Protein AF-A0A845TX41-F1 (afdb_monomer_lite)

Secondary structure (DSSP, 8-state):
-----S-HHHHHHHHHHHHHTTTTS--TT-TTSPPPTTTTSTTSTTTT-TTSPPPGGGSGGGGGS-GGGTTSSSGGGG-B-STT--BHHHHHHHS-HHHHHHHHHHHHHHHHHHHHHHHHHHS------------------------------------

Sequence (159 aa):
MSKDERDVLEVLRFELEFLEKGGYGRSPRSPWRPQFIFQDSPTCMNYDSMANPAPCSECLLLQFVPSASHGEKIPCRHILLNQAGETIESFYRTGTQPELEAVYGSWLRQSIQKLELERAEARPRCVCQPEAKSDLAGDATRHHCHSGKNRGHECHDCL

Structure (mmCIF, N/CA/C/O backbone):
data_AF-A0A845TX41-F1
#
_entry.id   AF-A0A845TX41-F1
#
loop_
_atom_site.group_PDB
_atom_site.id
_atom_site.type_symbol
_atom_site.label_atom_id
_atom_site.label_alt_id
_atom_site.label_comp_id
_atom_site.label_asym_id
_atom_site.label_entity_id
_atom_site.label_seq_id
_atom_site.pdbx_PDB_ins_code
_atom_site.Cartn_x
_atom_site.Cartn_y
_atom_site.Cartn_z
_atom_site.occupancy
_atom_site.B_iso_or_equiv
_atom_site.auth_seq_id
_atom_site.auth_comp_id
_atom_site.auth_asym_id
_atom_site.auth_atom_id
_atom_site.pdbx_PDB_model_num
ATOM 1 N N . MET A 1 1 ? -6.341 -24.159 8.733 1.00 53.09 1 MET A N 1
ATOM 2 C CA . MET A 1 1 ? -5.493 -23.190 8.019 1.00 53.09 1 MET A CA 1
ATOM 3 C C . MET A 1 1 ? -5.584 -21.884 8.788 1.00 53.09 1 MET A C 1
ATOM 5 O O . MET A 1 1 ? -6.673 -21.571 9.264 1.00 53.09 1 MET A O 1
ATOM 9 N N . SER A 1 2 ? -4.451 -21.253 9.083 1.00 68.62 2 SER A N 1
ATOM 10 C CA . SER A 1 2 ? -4.377 -20.092 9.976 1.00 68.62 2 SER A CA 1
ATOM 11 C C . SER A 1 2 ? -4.485 -18.817 9.155 1.00 68.62 2 SER A C 1
ATOM 13 O O . SER A 1 2 ? -3.669 -18.592 8.263 1.00 68.62 2 SER A O 1
ATOM 15 N N . LYS A 1 3 ? -5.470 -17.981 9.483 1.00 82.25 3 LYS A N 1
ATOM 16 C CA . LYS A 1 3 ? -5.564 -16.626 8.944 1.00 82.25 3 LYS A CA 1
ATOM 17 C C . LYS A 1 3 ? -4.271 -15.871 9.258 1.00 82.25 3 LYS A C 1
ATOM 19 O O . LYS A 1 3 ? -3.648 -16.124 10.281 1.00 82.25 3 LYS A O 1
ATOM 24 N N . ASP A 1 4 ? -3.875 -14.959 8.385 1.00 86.44 4 ASP A N 1
ATOM 25 C CA . ASP A 1 4 ? -2.751 -14.062 8.626 1.00 86.44 4 ASP A CA 1
ATOM 26 C C . ASP A 1 4 ? -3.026 -13.187 9.865 1.00 86.44 4 ASP A C 1
ATOM 28 O O . ASP A 1 4 ? -3.873 -12.293 9.825 1.00 86.44 4 ASP A O 1
ATOM 32 N N . GLU A 1 5 ? -2.355 -13.494 10.981 1.00 88.69 5 GLU A N 1
ATOM 33 C CA . GLU A 1 5 ? -2.556 -12.844 12.290 1.00 88.69 5 GLU A CA 1
ATOM 34 C C . GLU A 1 5 ? -1.667 -11.607 12.496 1.00 88.69 5 GLU A C 1
ATOM 36 O O . GLU A 1 5 ? -1.670 -11.012 13.575 1.00 88.69 5 GLU A O 1
ATOM 41 N N . ARG A 1 6 ? -0.886 -11.208 11.482 1.00 93.94 6 ARG A N 1
ATOM 42 C CA . ARG A 1 6 ? -0.041 -10.011 11.567 1.00 93.94 6 ARG A CA 1
ATOM 43 C C . ARG A 1 6 ? -0.899 -8.757 11.740 1.00 93.94 6 ARG A C 1
ATOM 45 O O . ARG A 1 6 ? -2.008 -8.650 11.215 1.00 93.94 6 ARG A O 1
ATOM 52 N N . ASP A 1 7 ? -0.351 -7.773 12.442 1.00 94.50 7 ASP A N 1
ATOM 53 C CA . ASP A 1 7 ? -1.013 -6.487 12.625 1.00 94.50 7 ASP A CA 1
ATOM 54 C C . ASP A 1 7 ? -1.072 -5.722 11.288 1.00 94.50 7 ASP A C 1
ATOM 56 O O . ASP A 1 7 ? -0.045 -5.401 10.689 1.00 94.50 7 ASP A O 1
ATOM 60 N N . VAL A 1 8 ? -2.289 -5.413 10.822 1.00 95.50 8 VAL A N 1
ATOM 61 C CA . VAL A 1 8 ? -2.515 -4.695 9.557 1.00 95.50 8 VAL A CA 1
ATOM 62 C C . VAL A 1 8 ? -1.812 -3.337 9.499 1.00 95.50 8 VAL A C 1
ATOM 64 O O . VAL A 1 8 ? -1.274 -2.980 8.455 1.00 95.50 8 VAL A O 1
ATOM 67 N N . LEU A 1 9 ? -1.802 -2.579 10.596 1.00 96.50 9 LEU A N 1
ATOM 68 C CA . LEU A 1 9 ? -1.194 -1.254 10.643 1.00 96.50 9 LEU A CA 1
ATOM 69 C C . LEU A 1 9 ? 0.324 -1.364 10.501 1.00 96.50 9 LEU A C 1
ATOM 71 O O . LEU A 1 9 ? 0.913 -0.630 9.711 1.00 96.50 9 LEU A O 1
ATOM 75 N N . GLU A 1 10 ? 0.942 -2.312 11.205 1.00 96.75 10 GLU A N 1
ATOM 76 C CA . GLU A 1 10 ? 2.381 -2.572 11.087 1.00 96.75 10 GLU A CA 1
ATOM 77 C C . GLU A 1 10 ? 2.756 -3.054 9.682 1.00 96.75 10 GLU A C 1
ATOM 79 O O . GLU A 1 10 ? 3.748 -2.601 9.111 1.00 96.75 10 GLU A O 1
ATOM 84 N N . VAL A 1 11 ? 1.923 -3.900 9.071 1.00 97.06 11 VAL A N 1
ATOM 85 C CA . VAL A 1 11 ? 2.138 -4.371 7.697 1.00 97.06 11 VAL A CA 1
ATOM 8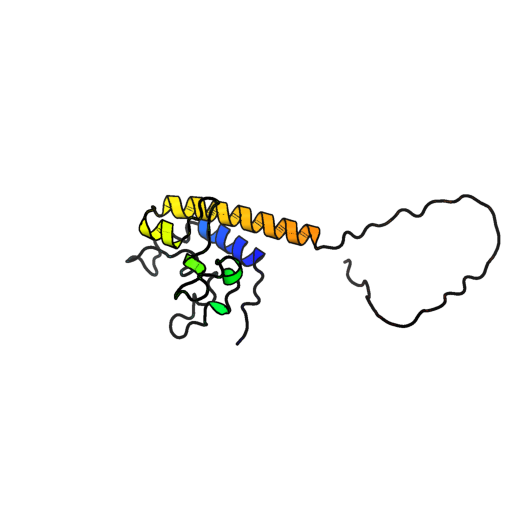6 C C . VAL A 1 11 ? 2.057 -3.225 6.689 1.00 97.06 11 VAL A C 1
ATOM 88 O O . VAL A 1 11 ? 2.927 -3.127 5.827 1.00 97.06 11 VAL A O 1
ATOM 91 N N . LEU A 1 12 ? 1.071 -2.327 6.800 1.00 97.81 12 LEU A N 1
ATOM 92 C CA . LEU A 1 12 ? 0.979 -1.168 5.905 1.00 97.81 12 LEU A CA 1
ATOM 93 C C . LEU A 1 12 ? 2.111 -0.154 6.135 1.00 97.81 12 LEU A C 1
ATOM 95 O O . LEU A 1 12 ? 2.593 0.441 5.173 1.00 97.81 12 LEU A O 1
ATOM 99 N N . ARG A 1 13 ? 2.568 0.037 7.379 1.00 98.06 13 ARG A N 1
ATOM 100 C CA . ARG A 1 13 ? 3.725 0.897 7.689 1.00 98.06 13 ARG A CA 1
ATOM 101 C C . ARG A 1 13 ? 5.011 0.356 7.075 1.00 98.06 13 ARG A C 1
ATOM 103 O O . ARG A 1 13 ? 5.727 1.108 6.418 1.00 98.06 13 ARG A O 1
ATOM 110 N N . PHE A 1 14 ? 5.270 -0.940 7.238 1.00 97.81 14 PHE A N 1
ATOM 111 C CA . PHE A 1 14 ? 6.411 -1.596 6.603 1.00 97.81 14 PHE A CA 1
ATOM 112 C C . PHE A 1 14 ? 6.339 -1.476 5.078 1.00 97.81 14 PHE A C 1
ATOM 114 O O . PHE A 1 14 ? 7.335 -1.185 4.423 1.00 97.81 14 PHE A O 1
ATOM 121 N N . GLU A 1 15 ? 5.155 -1.678 4.505 1.00 97.88 15 GLU A N 1
ATOM 122 C CA . GLU A 1 15 ? 4.932 -1.554 3.068 1.00 97.88 15 GLU A CA 1
ATOM 123 C C . GLU A 1 15 ? 5.240 -0.141 2.548 1.00 97.88 15 GLU A C 1
ATOM 125 O O . GLU A 1 15 ? 5.878 0.014 1.506 1.00 97.88 15 GLU A O 1
ATOM 130 N N . LEU A 1 16 ? 4.832 0.891 3.292 1.00 98.25 16 LEU A N 1
ATOM 131 C CA . LEU A 1 16 ? 5.150 2.281 2.974 1.00 98.25 16 LEU A CA 1
ATOM 132 C C . LEU A 1 16 ? 6.657 2.539 3.028 1.00 98.25 16 LEU A C 1
ATOM 134 O O . LEU A 1 16 ? 7.205 3.127 2.099 1.00 98.25 16 LEU A O 1
ATOM 138 N N . GLU A 1 17 ? 7.337 2.050 4.063 1.00 97.88 17 GLU A N 1
ATOM 139 C CA . GLU A 1 17 ? 8.793 2.163 4.173 1.00 97.88 17 GLU A CA 1
ATOM 140 C C . GLU A 1 17 ? 9.510 1.435 3.021 1.00 97.88 17 GLU A C 1
ATOM 142 O O . GLU A 1 17 ? 10.480 1.946 2.457 1.00 97.88 17 GLU A O 1
ATOM 147 N N . PHE A 1 18 ? 9.024 0.251 2.639 1.00 96.50 18 PHE A N 1
ATOM 148 C CA . PHE A 1 18 ? 9.551 -0.515 1.512 1.00 96.50 18 PHE A CA 1
ATOM 149 C C . PHE A 1 18 ? 9.408 0.249 0.190 1.00 96.50 18 PHE A C 1
ATOM 151 O O . PHE A 1 18 ? 10.369 0.336 -0.579 1.00 96.50 18 PHE A O 1
ATOM 158 N N . LEU A 1 19 ? 8.240 0.849 -0.050 1.00 96.25 19 LEU A N 1
ATOM 159 C CA . LEU A 1 19 ? 7.988 1.700 -1.211 1.00 96.25 19 LEU A CA 1
ATOM 160 C C . LEU A 1 19 ? 8.933 2.911 -1.239 1.00 96.25 19 LEU A C 1
ATOM 162 O O . LEU A 1 19 ? 9.584 3.155 -2.252 1.00 96.25 19 LEU A O 1
ATOM 166 N N . GLU A 1 20 ? 9.051 3.642 -0.129 1.00 95.75 20 GLU A N 1
ATOM 167 C CA . GLU A 1 20 ? 9.869 4.863 -0.037 1.00 95.75 20 GLU A CA 1
ATOM 168 C C . GLU A 1 20 ? 11.368 4.602 -0.215 1.00 95.75 20 GLU A C 1
ATOM 170 O O . GLU A 1 20 ? 12.094 5.448 -0.738 1.00 95.75 20 GLU A O 1
ATOM 175 N N . LYS A 1 21 ? 11.835 3.405 0.154 1.00 95.00 21 LYS A N 1
ATOM 176 C CA . LYS A 1 21 ? 13.210 2.950 -0.104 1.00 95.00 21 LYS A CA 1
ATOM 177 C C . LYS A 1 21 ? 13.438 2.468 -1.542 1.00 95.00 21 LYS A C 1
ATOM 179 O O . LYS A 1 21 ? 14.534 2.005 -1.857 1.00 95.00 21 LYS A O 1
ATOM 184 N N . GLY A 1 22 ? 12.434 2.563 -2.416 1.00 91.44 22 GLY A N 1
ATOM 185 C CA . GLY A 1 22 ? 12.517 2.139 -3.813 1.00 91.44 22 GLY A CA 1
ATOM 186 C C . GLY A 1 22 ? 12.418 0.625 -4.001 1.00 91.44 22 GLY A C 1
ATOM 187 O O . GLY A 1 22 ? 12.967 0.091 -4.966 1.00 91.44 22 GLY A O 1
ATOM 188 N N . GLY A 1 23 ? 11.734 -0.081 -3.094 1.00 90.38 23 GLY A N 1
ATOM 189 C CA . GLY A 1 23 ? 11.607 -1.542 -3.110 1.00 90.38 23 GLY A CA 1
ATOM 190 C C . GLY A 1 23 ? 10.987 -2.120 -4.390 1.00 90.38 23 GLY A C 1
ATOM 191 O O . GLY A 1 23 ? 11.286 -3.256 -4.756 1.00 90.38 23 GLY A O 1
ATOM 192 N N . TYR A 1 24 ? 10.201 -1.319 -5.115 1.00 91.75 24 TYR A N 1
ATOM 193 C CA . TYR A 1 24 ? 9.587 -1.682 -6.399 1.00 91.75 24 TYR A CA 1
ATOM 194 C C . TYR A 1 24 ? 10.381 -1.249 -7.637 1.00 91.75 24 TYR A C 1
ATOM 196 O O . TYR A 1 24 ? 9.950 -1.470 -8.771 1.00 91.75 24 TYR A O 1
ATOM 204 N N . GLY A 1 25 ? 11.578 -0.695 -7.432 1.00 87.06 25 GLY A N 1
ATOM 205 C CA . GLY A 1 25 ? 12.529 -0.426 -8.500 1.00 87.06 25 GLY A CA 1
ATOM 206 C C . GLY A 1 25 ? 13.098 -1.705 -9.127 1.00 87.06 25 GLY A C 1
ATOM 207 O O . GLY A 1 25 ? 12.561 -2.811 -9.014 1.00 87.06 25 GLY A O 1
ATOM 208 N N . ARG A 1 26 ? 14.239 -1.584 -9.815 1.00 81.88 26 ARG A N 1
ATOM 209 C CA . ARG A 1 26 ? 14.885 -2.754 -10.428 1.00 81.88 26 ARG A CA 1
ATOM 210 C C . ARG A 1 26 ? 15.379 -3.738 -9.363 1.00 81.88 26 ARG A C 1
ATOM 212 O O . ARG A 1 26 ? 16.392 -3.503 -8.713 1.00 81.88 26 ARG A O 1
ATOM 219 N N . SER A 1 27 ? 14.700 -4.878 -9.259 1.00 79.19 27 SER A N 1
ATOM 220 C CA . SER A 1 27 ? 15.078 -5.968 -8.361 1.00 79.19 27 SER A CA 1
ATOM 221 C C . SER A 1 27 ? 16.186 -6.842 -8.963 1.00 79.19 27 SER A C 1
ATOM 223 O O . SER A 1 27 ? 16.003 -7.387 -10.057 1.00 79.19 27 SER A O 1
ATOM 225 N N . PRO A 1 28 ? 17.303 -7.080 -8.247 1.00 80.25 28 PRO A N 1
ATOM 226 C CA . PRO A 1 28 ? 18.324 -8.041 -8.669 1.00 80.25 28 PRO A CA 1
ATOM 227 C C . PRO A 1 28 ? 17.803 -9.482 -8.753 1.00 80.25 28 PRO A C 1
ATOM 229 O O . PRO A 1 28 ? 18.346 -10.285 -9.507 1.00 80.25 28 PRO A O 1
ATOM 232 N N . ARG A 1 29 ? 16.744 -9.817 -7.996 1.00 77.88 29 ARG A N 1
ATOM 233 C CA . ARG A 1 29 ? 16.118 -11.151 -8.011 1.00 77.88 29 ARG A CA 1
ATOM 234 C C . ARG A 1 29 ? 15.263 -11.390 -9.251 1.00 77.88 29 ARG A C 1
ATOM 236 O O . ARG A 1 29 ? 14.961 -12.534 -9.577 1.00 77.88 29 ARG A O 1
ATOM 243 N N . SER A 1 30 ? 14.815 -10.330 -9.916 1.00 80.44 30 SER A N 1
ATOM 244 C CA . SER A 1 30 ? 13.931 -10.423 -11.081 1.00 80.44 30 SER A CA 1
ATOM 245 C C . SER A 1 30 ? 14.162 -9.265 -12.057 1.00 80.44 30 SER A C 1
ATOM 247 O O . SER A 1 30 ? 13.234 -8.513 -12.344 1.00 80.44 30 SER A O 1
ATOM 249 N N . PRO A 1 31 ? 15.376 -9.112 -12.619 1.00 83.62 31 PRO A N 1
ATOM 250 C CA . PRO A 1 31 ? 15.700 -7.997 -13.510 1.00 83.62 31 PRO A CA 1
ATOM 251 C C . PRO A 1 31 ? 14.934 -8.031 -14.842 1.00 83.62 31 PRO A C 1
ATOM 253 O O . PRO A 1 31 ? 14.911 -7.031 -15.556 1.00 83.62 31 PRO A O 1
ATOM 256 N N . TRP A 1 32 ? 14.327 -9.172 -15.188 1.00 84.06 32 TRP A N 1
ATOM 257 C CA . TRP A 1 32 ? 13.605 -9.397 -16.444 1.00 84.06 32 TRP A CA 1
ATOM 258 C C . TRP A 1 32 ? 12.131 -8.971 -16.413 1.00 84.06 32 TRP A C 1
ATOM 260 O O . TRP A 1 32 ? 11.477 -9.028 -17.453 1.00 84.06 32 TRP A O 1
ATOM 270 N N . ARG A 1 33 ? 11.580 -8.581 -15.253 1.00 85.62 33 ARG A N 1
ATOM 271 C CA . ARG A 1 33 ? 10.179 -8.146 -15.138 1.00 85.62 33 ARG A CA 1
ATOM 272 C C . ARG A 1 33 ? 10.002 -6.983 -14.153 1.00 85.62 33 ARG A C 1
ATOM 274 O O . ARG A 1 33 ? 10.795 -6.862 -13.219 1.00 85.62 33 ARG A O 1
ATOM 281 N N . PRO A 1 34 ? 8.948 -6.164 -14.313 1.00 84.88 34 PRO A N 1
ATOM 282 C CA . PRO A 1 34 ? 8.533 -5.211 -13.286 1.00 84.88 34 PRO A CA 1
ATOM 283 C C . PRO A 1 34 ? 8.208 -5.909 -11.957 1.00 84.88 34 PRO A C 1
ATOM 285 O O . PRO A 1 34 ? 7.840 -7.088 -11.945 1.00 84.88 34 PRO A O 1
ATOM 288 N N . GLN A 1 35 ? 8.339 -5.179 -10.847 1.00 90.62 35 GLN A N 1
ATOM 289 C CA . GLN A 1 35 ? 7.915 -5.650 -9.528 1.00 90.62 35 GLN A CA 1
ATOM 290 C C . GLN A 1 35 ? 6.421 -5.377 -9.329 1.00 90.62 35 GLN A C 1
ATOM 292 O O . GLN A 1 35 ? 5.944 -4.270 -9.577 1.00 90.62 35 GLN A O 1
ATOM 297 N N . PHE A 1 36 ? 5.681 -6.384 -8.874 1.00 92.38 36 PHE A N 1
ATOM 298 C CA . PHE A 1 36 ? 4.262 -6.256 -8.571 1.00 92.38 36 PHE A CA 1
ATOM 299 C C . PHE A 1 36 ? 4.048 -5.837 -7.112 1.00 92.38 36 PHE A C 1
ATOM 301 O O . PHE A 1 36 ? 4.473 -6.522 -6.183 1.00 92.38 36 PHE A O 1
ATOM 308 N N . ILE A 1 37 ? 3.326 -4.732 -6.939 1.00 95.00 37 ILE A N 1
ATOM 309 C CA . ILE A 1 37 ? 2.805 -4.202 -5.679 1.00 95.00 37 ILE A CA 1
ATOM 310 C C . ILE A 1 37 ? 2.127 -5.311 -4.875 1.00 95.00 37 ILE A C 1
ATOM 312 O O . ILE A 1 37 ? 1.338 -6.098 -5.410 1.00 95.00 37 ILE A O 1
ATOM 316 N N . PHE A 1 38 ? 2.464 -5.362 -3.589 1.00 95.12 38 PHE A N 1
ATOM 317 C CA . PHE A 1 38 ? 2.182 -6.422 -2.626 1.00 95.12 38 PHE A CA 1
ATOM 318 C C . PHE A 1 38 ? 2.765 -7.785 -2.986 1.00 95.12 38 PHE A C 1
ATOM 320 O O . PHE A 1 38 ? 3.463 -8.360 -2.168 1.00 95.12 38 PHE A O 1
ATOM 327 N N . GLN A 1 39 ? 2.507 -8.321 -4.180 1.00 91.81 39 GLN A N 1
ATOM 328 C CA . GLN A 1 39 ? 2.875 -9.690 -4.551 1.00 91.81 39 GLN A CA 1
ATOM 329 C C . GLN A 1 39 ? 4.382 -9.966 -4.452 1.00 91.81 39 GLN A C 1
ATOM 331 O O . GLN A 1 39 ? 4.759 -11.046 -3.999 1.00 91.81 39 GLN A O 1
ATOM 336 N N . ASP A 1 40 ? 5.213 -9.003 -4.854 1.00 91.81 40 ASP A N 1
ATOM 337 C CA . ASP A 1 40 ? 6.675 -9.092 -4.782 1.00 91.81 40 ASP A CA 1
ATOM 338 C C . ASP A 1 40 ? 7.248 -8.371 -3.540 1.00 91.81 40 ASP A C 1
ATOM 340 O O . ASP A 1 40 ? 8.462 -8.219 -3.419 1.00 91.81 40 ASP A O 1
ATOM 344 N N . SER A 1 41 ? 6.395 -7.934 -2.604 1.00 92.75 41 SER A N 1
ATOM 345 C CA . SER A 1 41 ? 6.821 -7.333 -1.335 1.00 92.75 41 SER A CA 1
ATOM 346 C C . SER A 1 41 ? 6.990 -8.386 -0.238 1.00 92.75 41 SER A C 1
ATOM 348 O O . SER A 1 41 ? 6.194 -9.329 -0.173 1.00 92.75 41 SER A O 1
ATOM 350 N N . PRO A 1 42 ? 7.939 -8.194 0.702 1.00 92.25 42 PRO A N 1
ATOM 351 C CA . PRO A 1 42 ? 8.025 -8.997 1.922 1.00 92.25 42 PRO A CA 1
ATOM 352 C C . PRO A 1 42 ? 6.753 -8.974 2.792 1.00 92.25 42 PRO A C 1
ATOM 354 O O . PRO A 1 42 ? 6.611 -9.793 3.698 1.00 92.25 42 PRO A O 1
ATOM 357 N N . THR A 1 43 ? 5.807 -8.061 2.539 1.00 93.44 43 THR A N 1
ATOM 358 C CA . THR A 1 43 ? 4.497 -8.068 3.210 1.00 93.44 43 THR A CA 1
ATOM 359 C C . THR A 1 43 ? 3.580 -9.186 2.739 1.00 93.44 43 THR A C 1
ATOM 361 O O . THR A 1 43 ? 2.719 -9.629 3.507 1.00 93.44 43 THR A O 1
ATOM 364 N N . CYS A 1 44 ? 3.762 -9.700 1.522 1.00 93.38 44 CYS A N 1
ATOM 365 C CA . CYS A 1 44 ? 2.996 -10.839 1.039 1.00 93.38 44 CYS A CA 1
ATOM 366 C C . CYS A 1 44 ? 3.284 -12.071 1.895 1.00 93.38 44 CYS A C 1
ATOM 368 O O . CYS A 1 44 ? 4.429 -12.497 2.024 1.00 93.38 44 CYS A O 1
ATOM 370 N N . MET A 1 45 ? 2.235 -12.708 2.420 1.00 91.62 45 MET A N 1
ATOM 371 C CA . MET A 1 45 ? 2.388 -13.954 3.183 1.00 91.62 45 MET A CA 1
ATOM 372 C C . MET A 1 45 ? 3.036 -15.082 2.359 1.00 91.62 45 MET A C 1
ATOM 374 O O . MET A 1 45 ? 3.602 -16.014 2.916 1.00 91.62 45 MET A O 1
ATOM 378 N N . ASN A 1 46 ? 2.958 -14.987 1.027 1.00 91.50 46 ASN A N 1
ATOM 379 C CA . ASN A 1 46 ? 3.500 -15.964 0.088 1.00 91.50 46 ASN A CA 1
ATOM 380 C C . ASN A 1 46 ? 4.868 -15.563 -0.492 1.00 91.50 46 ASN A C 1
ATOM 382 O O . ASN A 1 46 ? 5.349 -16.260 -1.383 1.00 91.50 46 ASN A O 1
ATOM 386 N N . TYR A 1 47 ? 5.496 -14.479 -0.012 1.00 89.56 47 TYR A N 1
ATOM 387 C CA . TYR A 1 47 ? 6.756 -13.953 -0.558 1.00 89.56 47 TYR A CA 1
ATOM 388 C C . TYR A 1 47 ? 7.868 -15.019 -0.623 1.00 89.56 47 TYR A C 1
ATOM 390 O O . TYR A 1 47 ? 8.464 -15.226 -1.680 1.00 89.56 47 TYR A O 1
ATOM 398 N N . ASP A 1 48 ? 8.075 -15.772 0.463 1.00 86.25 48 ASP A N 1
ATOM 399 C CA . ASP A 1 48 ? 9.095 -16.833 0.535 1.00 86.25 48 ASP A CA 1
ATOM 400 C C . ASP A 1 48 ? 8.582 -18.227 0.111 1.00 86.25 48 ASP A C 1
ATOM 402 O O . ASP A 1 48 ? 9.353 -19.181 0.029 1.00 86.25 48 ASP A O 1
ATOM 406 N N . SER A 1 49 ? 7.282 -18.375 -0.178 1.00 84.62 49 SER A N 1
ATOM 407 C CA . SER A 1 49 ? 6.619 -19.678 -0.382 1.00 84.62 49 SER A CA 1
ATOM 408 C C . SER A 1 49 ? 6.058 -19.857 -1.795 1.00 84.62 49 SER A C 1
ATOM 410 O O . SER A 1 49 ? 4.910 -20.257 -1.984 1.00 84.62 49 SER A O 1
ATOM 412 N N . MET A 1 50 ? 6.879 -19.609 -2.820 1.00 76.00 50 MET A N 1
ATOM 413 C CA . MET A 1 50 ? 6.435 -19.713 -4.221 1.00 76.00 50 MET A CA 1
ATOM 414 C C . MET A 1 50 ? 6.044 -21.137 -4.655 1.00 76.00 50 MET A C 1
ATOM 416 O O . MET A 1 50 ? 5.223 -21.295 -5.555 1.00 76.00 50 MET A O 1
ATOM 420 N N . ALA A 1 51 ? 6.628 -22.175 -4.043 1.00 81.62 51 ALA A N 1
ATOM 421 C CA . ALA A 1 51 ? 6.393 -23.570 -4.434 1.00 81.62 51 ALA A CA 1
ATOM 422 C C . ALA A 1 51 ? 5.049 -24.132 -3.936 1.00 81.62 51 ALA A C 1
ATOM 424 O O . ALA A 1 51 ? 4.499 -25.039 -4.557 1.00 81.62 51 ALA A O 1
ATOM 425 N N . ASN A 1 52 ? 4.527 -23.608 -2.826 1.00 83.44 52 ASN A N 1
ATOM 426 C CA . ASN A 1 52 ? 3.246 -24.017 -2.253 1.00 83.44 52 ASN A CA 1
ATOM 427 C C . ASN A 1 52 ? 2.579 -22.813 -1.567 1.00 83.44 52 ASN A C 1
ATOM 429 O O . ASN A 1 52 ? 2.632 -22.702 -0.340 1.00 83.44 52 ASN A O 1
ATOM 433 N N . PRO A 1 53 ? 2.021 -21.873 -2.347 1.00 86.12 53 PRO A N 1
ATOM 434 C CA . PRO A 1 53 ? 1.443 -20.659 -1.795 1.00 86.12 53 PRO A CA 1
ATOM 435 C C . PRO A 1 53 ? 0.161 -20.970 -1.017 1.00 86.12 53 PRO A C 1
ATOM 437 O O . PRO A 1 53 ? -0.698 -21.727 -1.476 1.00 86.12 53 PRO A O 1
ATOM 440 N N . ALA A 1 54 ? 0.007 -20.334 0.142 1.00 87.50 54 ALA A N 1
ATOM 441 C CA . ALA A 1 54 ? -1.251 -20.311 0.871 1.00 87.50 54 ALA A CA 1
ATOM 442 C C . ALA A 1 54 ? -2.316 -19.527 0.077 1.00 87.50 54 ALA A C 1
ATOM 444 O O . ALA A 1 54 ? -1.977 -18.622 -0.701 1.00 87.50 54 ALA A O 1
ATOM 445 N N . PRO A 1 55 ? -3.611 -19.836 0.252 1.00 90.38 55 PRO A N 1
ATOM 446 C CA . PRO A 1 55 ? -4.665 -19.125 -0.456 1.00 90.38 55 PRO A CA 1
ATOM 447 C C . PRO A 1 55 ? -4.743 -17.664 0.009 1.00 90.38 55 PRO A C 1
ATOM 449 O O . PRO A 1 55 ? -4.811 -17.373 1.201 1.00 90.38 55 PRO A O 1
ATOM 452 N N . CYS A 1 56 ? -4.815 -16.725 -0.939 1.00 90.94 56 CYS A N 1
ATOM 453 C CA . CYS A 1 56 ? -4.924 -15.292 -0.636 1.00 90.94 56 CYS A CA 1
ATOM 454 C C . CYS A 1 56 ? -6.192 -14.921 0.157 1.00 90.94 56 CYS A C 1
ATOM 456 O O . CYS A 1 56 ? -6.253 -13.825 0.708 1.00 90.94 56 CYS A O 1
ATOM 458 N N . SER A 1 57 ? -7.181 -15.819 0.253 1.00 89.44 57 SER A N 1
ATOM 459 C CA . SER A 1 57 ? -8.354 -15.657 1.121 1.00 89.44 57 SER A CA 1
ATOM 460 C C . SER A 1 57 ? -8.002 -15.587 2.613 1.00 89.44 57 SER A C 1
ATOM 462 O O . SER A 1 57 ? -8.800 -15.105 3.412 1.00 89.44 57 SER A O 1
ATOM 464 N N . GLU A 1 58 ? -6.821 -16.074 2.997 1.00 90.06 58 GLU A N 1
ATOM 465 C CA . GLU A 1 58 ? -6.315 -16.036 4.374 1.00 90.06 58 GLU A CA 1
ATOM 466 C C . GLU A 1 58 ? -5.436 -14.809 4.650 1.00 90.06 58 GLU A C 1
ATOM 468 O O . GLU A 1 58 ? -5.093 -14.556 5.803 1.00 90.06 58 GLU A O 1
ATOM 473 N N . CYS A 1 59 ? -5.104 -14.022 3.622 1.00 93.00 59 CYS A N 1
ATOM 474 C CA . CYS A 1 59 ? -4.251 -12.846 3.741 1.00 93.00 59 CYS A CA 1
ATOM 475 C C . CYS A 1 59 ? -5.003 -11.661 4.361 1.00 93.00 59 CYS A C 1
ATOM 477 O O . CYS A 1 59 ? -6.134 -11.350 3.975 1.00 93.00 59 CYS A O 1
ATOM 479 N N . LEU A 1 60 ? -4.339 -10.918 5.251 1.00 94.31 60 LEU A N 1
ATOM 480 C CA . LEU A 1 60 ? -4.908 -9.714 5.866 1.00 94.31 60 LEU A CA 1
ATOM 481 C C . LEU A 1 60 ? -5.260 -8.622 4.846 1.00 94.31 60 LEU A C 1
ATOM 483 O O . LEU A 1 60 ? -6.136 -7.799 5.106 1.00 94.31 60 LEU A O 1
ATOM 487 N N . LEU A 1 61 ? -4.604 -8.602 3.678 1.00 95.19 61 LEU A N 1
ATOM 488 C CA . LEU A 1 61 ? -4.837 -7.584 2.647 1.00 95.19 61 LEU A CA 1
ATOM 489 C C . LEU A 1 61 ? -6.208 -7.730 1.977 1.00 95.19 61 LEU A C 1
ATOM 491 O O . LEU A 1 61 ? -6.695 -6.772 1.379 1.00 95.19 61 LEU A O 1
ATOM 495 N N . LEU A 1 62 ? -6.859 -8.893 2.108 1.00 95.06 62 LEU A N 1
ATOM 496 C CA . LEU A 1 62 ? -8.180 -9.147 1.531 1.00 95.06 62 LEU A CA 1
ATOM 497 C C . LEU A 1 62 ? -9.242 -8.155 2.036 1.00 95.06 62 LEU A C 1
ATOM 499 O O . LEU A 1 62 ? -10.179 -7.843 1.306 1.00 95.06 62 LEU A O 1
ATOM 503 N N . GLN A 1 63 ? -9.076 -7.604 3.245 1.00 94.44 63 GLN A N 1
ATOM 504 C CA . GLN A 1 63 ? -9.996 -6.603 3.803 1.00 94.44 63 GLN A CA 1
ATOM 505 C C . GLN A 1 63 ? -10.047 -5.291 2.998 1.00 94.44 63 GLN A C 1
ATOM 507 O O . GLN A 1 63 ? -11.018 -4.549 3.108 1.00 94.44 63 GLN A O 1
ATOM 512 N N . PHE A 1 64 ? -9.019 -5.012 2.187 1.00 95.62 64 PHE A N 1
ATOM 513 C CA . PHE A 1 64 ? -8.957 -3.840 1.307 1.00 95.62 64 PHE A CA 1
ATOM 514 C C . PHE A 1 64 ? -9.441 -4.134 -0.117 1.00 95.62 64 PHE A C 1
ATOM 516 O O . PHE A 1 64 ? -9.564 -3.221 -0.934 1.00 95.62 64 PHE A O 1
ATOM 523 N N . VAL A 1 65 ? -9.702 -5.404 -0.433 1.00 96.12 65 VAL A N 1
ATOM 524 C CA . VAL A 1 65 ? -10.180 -5.828 -1.747 1.00 96.12 65 VAL A CA 1
ATOM 525 C C . VAL A 1 65 ? -11.709 -5.740 -1.765 1.00 96.12 65 VAL A C 1
ATOM 527 O O . VAL A 1 65 ? -12.353 -6.241 -0.838 1.00 96.12 65 VAL A O 1
ATOM 530 N N . PRO A 1 66 ? -12.327 -5.163 -2.810 1.00 95.88 66 PRO A N 1
ATOM 531 C CA . PRO A 1 66 ? -13.772 -5.227 -2.994 1.00 95.88 66 PRO A CA 1
ATOM 532 C C . PRO A 1 66 ? -14.267 -6.677 -3.005 1.00 95.88 66 PRO A C 1
ATOM 534 O O . PRO A 1 66 ? -13.662 -7.536 -3.644 1.00 95.88 66 PRO A O 1
ATOM 537 N N . SER A 1 67 ? -15.397 -6.953 -2.349 1.00 94.19 67 SER A N 1
ATOM 538 C CA . SER A 1 67 ? -15.946 -8.315 -2.221 1.00 94.19 67 SER A CA 1
ATOM 539 C C . SER A 1 67 ? -16.157 -9.019 -3.565 1.00 94.19 67 SER A C 1
ATOM 541 O O . SER A 1 67 ? -15.912 -10.217 -3.680 1.00 94.19 67 SER A O 1
ATOM 543 N N . ALA A 1 68 ? -16.534 -8.266 -4.604 1.00 94.25 68 ALA A N 1
ATOM 544 C CA . ALA A 1 68 ? -16.698 -8.768 -5.968 1.00 94.25 68 ALA A CA 1
ATOM 545 C C . ALA A 1 68 ? -15.409 -9.369 -6.564 1.00 94.25 68 ALA A C 1
ATOM 547 O O . ALA A 1 68 ? -15.489 -10.208 -7.456 1.00 94.25 68 ALA A O 1
ATOM 548 N N . SER A 1 69 ? -14.236 -8.974 -6.063 1.00 95.00 69 SER A N 1
ATOM 549 C CA . SER A 1 69 ? -12.923 -9.408 -6.557 1.00 95.00 69 SER A CA 1
ATOM 550 C C . SER A 1 69 ? -12.209 -10.387 -5.619 1.00 95.00 69 SER A C 1
ATOM 552 O O . SER A 1 69 ? -11.054 -10.733 -5.855 1.00 95.00 69 SER A O 1
ATOM 554 N N . HIS A 1 70 ? -12.866 -10.875 -4.559 1.00 94.19 70 HIS A N 1
ATOM 555 C CA . HIS A 1 70 ? -12.258 -11.845 -3.631 1.00 94.19 70 HIS A CA 1
ATOM 556 C C . HIS A 1 70 ? -11.962 -13.201 -4.283 1.00 94.19 70 HIS A C 1
ATOM 558 O O . HIS A 1 70 ? -11.037 -13.887 -3.858 1.00 94.19 70 HIS A O 1
ATOM 564 N N . GLY A 1 71 ? -12.729 -13.579 -5.310 1.00 91.56 71 GLY A N 1
ATOM 565 C CA . GLY A 1 71 ? -12.545 -14.826 -6.063 1.00 91.56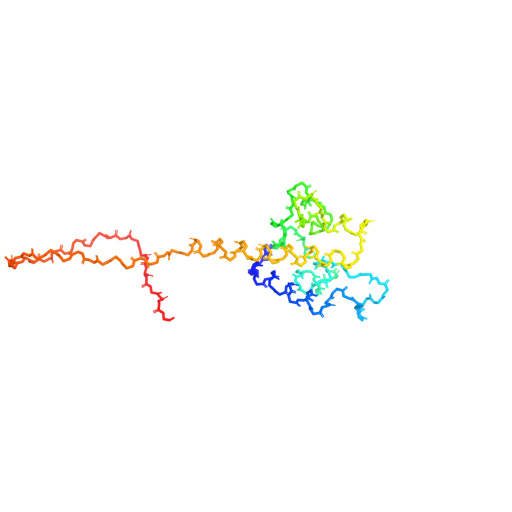 71 GLY A CA 1
ATOM 566 C C . GLY A 1 71 ? -11.489 -14.757 -7.170 1.00 91.56 71 GLY A C 1
ATOM 567 O O . GLY A 1 71 ? -11.247 -15.760 -7.839 1.00 91.56 71 GLY A O 1
ATOM 568 N N . GLU A 1 72 ? -10.875 -13.593 -7.389 1.00 93.69 72 GLU A N 1
ATOM 569 C CA . GLU A 1 72 ? -9.850 -13.422 -8.416 1.00 93.69 72 GLU A CA 1
ATOM 570 C C . GLU A 1 72 ? -8.568 -14.183 -8.069 1.00 93.69 72 GLU A C 1
ATOM 572 O O . GLU A 1 72 ? -8.250 -14.431 -6.906 1.00 93.69 72 GLU A O 1
ATOM 577 N N . LYS A 1 73 ? -7.772 -14.528 -9.088 1.00 89.69 73 LYS A N 1
ATOM 578 C CA . LYS A 1 73 ? -6.528 -15.294 -8.883 1.00 89.69 73 LYS A CA 1
ATOM 579 C C . LYS A 1 73 ? -5.526 -14.558 -7.985 1.00 89.69 73 LYS A C 1
ATOM 581 O O . LYS A 1 73 ? -4.775 -15.189 -7.246 1.00 89.69 73 LYS A O 1
ATOM 586 N N . ILE A 1 74 ? -5.482 -13.229 -8.084 1.00 92.44 74 ILE A N 1
ATOM 587 C CA . ILE A 1 74 ? -4.610 -12.366 -7.279 1.00 92.44 74 ILE A CA 1
ATOM 588 C C . ILE A 1 74 ? -5.467 -11.209 -6.736 1.00 92.44 74 ILE A C 1
ATOM 590 O O . ILE A 1 74 ? -5.437 -10.111 -7.295 1.00 92.44 74 ILE A O 1
ATOM 594 N N . PRO A 1 75 ? -6.240 -11.432 -5.654 1.00 95.62 75 PRO A N 1
ATOM 595 C CA . PRO A 1 75 ? -7.226 -10.464 -5.171 1.00 95.62 75 PRO A CA 1
ATOM 596 C C . PRO A 1 75 ? -6.619 -9.105 -4.811 1.00 95.62 75 PRO A C 1
ATOM 598 O O . PRO A 1 75 ? -7.216 -8.068 -5.082 1.00 95.62 75 PRO A O 1
ATOM 601 N N . CYS A 1 76 ? -5.399 -9.087 -4.259 1.00 95.31 76 CYS A N 1
ATOM 602 C CA . CYS A 1 76 ? -4.735 -7.853 -3.835 1.00 95.31 76 CYS A CA 1
ATOM 603 C C . CYS A 1 76 ? -4.462 -6.862 -4.980 1.00 95.31 76 CYS A C 1
ATOM 605 O O . CYS A 1 76 ? -4.294 -5.680 -4.707 1.00 95.31 76 CYS A O 1
ATOM 607 N N . ARG A 1 77 ? -4.495 -7.278 -6.256 1.00 95.88 77 ARG A N 1
ATOM 608 C CA . ARG A 1 77 ? -4.393 -6.343 -7.394 1.00 95.88 77 ARG A CA 1
ATOM 609 C C . ARG A 1 77 ? -5.653 -5.500 -7.602 1.00 95.88 77 ARG A C 1
ATOM 611 O O . ARG A 1 77 ? -5.606 -4.482 -8.282 1.00 95.88 77 ARG A O 1
ATOM 618 N N . HIS A 1 78 ? -6.770 -5.896 -7.004 1.00 97.12 78 HIS A N 1
ATOM 619 C CA . HIS A 1 78 ? -8.047 -5.195 -7.120 1.00 97.12 78 HIS A CA 1
ATOM 620 C C . HIS A 1 78 ? -8.309 -4.229 -5.957 1.00 97.12 78 HIS A C 1
ATOM 622 O O . HIS A 1 78 ? -9.413 -3.705 -5.839 1.00 97.12 78 HIS A O 1
ATOM 628 N N . ILE A 1 79 ? -7.312 -3.973 -5.103 1.00 97.31 79 ILE A N 1
ATOM 629 C CA . ILE A 1 79 ? -7.396 -2.924 -4.080 1.00 97.31 79 ILE A CA 1
ATOM 630 C C . ILE A 1 79 ? -7.599 -1.576 -4.776 1.00 97.31 79 ILE A C 1
ATOM 632 O O . ILE A 1 79 ? -6.840 -1.222 -5.680 1.00 97.31 79 ILE A O 1
ATOM 636 N N . LEU A 1 80 ? -8.625 -0.842 -4.342 1.00 96.88 80 LEU A N 1
ATOM 637 C CA . LEU A 1 80 ? -8.942 0.495 -4.837 1.00 96.88 80 LEU A CA 1
ATOM 638 C C . LEU A 1 80 ? -7.990 1.505 -4.204 1.00 96.88 80 LEU A C 1
ATOM 640 O O . LEU A 1 80 ? -7.947 1.632 -2.980 1.00 96.88 80 LEU A O 1
ATOM 644 N N . LEU A 1 81 ? -7.244 2.225 -5.037 1.00 96.62 81 LEU A N 1
ATOM 645 C CA . LEU A 1 81 ? -6.229 3.168 -4.577 1.00 96.62 81 LEU A CA 1
ATOM 646 C C . LEU A 1 81 ? -6.766 4.593 -4.402 1.00 96.62 81 LEU A C 1
ATOM 648 O O . LEU A 1 81 ? -6.175 5.385 -3.671 1.00 96.62 81 LEU A O 1
ATOM 652 N N . ASN A 1 82 ? -7.877 4.938 -5.057 1.00 94.62 82 ASN A N 1
ATOM 653 C CA . ASN A 1 82 ? -8.446 6.282 -5.009 1.00 94.62 82 ASN A CA 1
ATOM 654 C C . ASN A 1 82 ? -9.970 6.303 -5.220 1.00 94.62 82 ASN A C 1
ATOM 656 O O . ASN A 1 82 ? -10.613 5.285 -5.478 1.00 94.62 82 ASN A O 1
ATOM 660 N N . GLN A 1 83 ? -10.548 7.501 -5.116 1.00 92.31 83 GLN A N 1
ATOM 661 C CA . GLN A 1 83 ? -11.986 7.749 -5.241 1.00 92.31 83 GLN A CA 1
ATOM 662 C C . GLN A 1 83 ? -12.512 7.580 -6.675 1.00 92.31 83 GLN A C 1
ATOM 664 O O . GLN A 1 83 ? -13.719 7.437 -6.854 1.00 92.31 83 GLN A O 1
ATOM 669 N N . ALA A 1 84 ? -11.636 7.574 -7.686 1.00 93.31 84 ALA A N 1
ATOM 670 C CA . ALA A 1 84 ? -12.014 7.290 -9.070 1.00 93.31 84 ALA A CA 1
ATOM 671 C C . ALA A 1 84 ? -12.248 5.787 -9.317 1.00 93.31 84 ALA A C 1
ATOM 673 O O . ALA A 1 84 ? -12.699 5.400 -10.393 1.00 93.31 84 ALA A O 1
ATOM 674 N N . GLY A 1 85 ? -11.973 4.940 -8.318 1.00 93.75 85 GLY A N 1
ATOM 675 C CA . GLY A 1 85 ? -12.132 3.495 -8.416 1.00 93.75 85 GLY A CA 1
ATOM 676 C C . GLY A 1 85 ? -10.983 2.807 -9.152 1.00 93.75 85 GLY A C 1
ATOM 677 O O . GLY A 1 85 ? -11.126 1.658 -9.570 1.00 93.75 85 GLY A O 1
ATOM 678 N N . GLU A 1 86 ? -9.847 3.487 -9.323 1.00 96.25 86 GLU A N 1
ATOM 679 C CA . GLU A 1 86 ? -8.663 2.884 -9.925 1.00 96.25 86 GLU A CA 1
ATOM 680 C C . GLU A 1 86 ? -8.049 1.858 -8.968 1.00 96.25 86 GLU A C 1
ATOM 682 O O . GLU A 1 86 ? -7.996 2.052 -7.751 1.00 96.25 86 GLU A O 1
ATOM 687 N N . THR A 1 87 ? -7.580 0.751 -9.533 1.00 97.12 87 THR A N 1
ATOM 688 C CA . THR A 1 87 ? -6.982 -0.373 -8.809 1.00 97.12 87 THR A CA 1
ATOM 689 C C . THR A 1 87 ? -5.525 -0.545 -9.202 1.00 97.12 87 THR A C 1
ATOM 691 O O . THR A 1 87 ? -5.091 -0.058 -10.245 1.00 97.12 87 THR A O 1
ATOM 694 N N . ILE A 1 88 ? -4.766 -1.309 -8.421 1.00 97.00 88 ILE A N 1
ATOM 695 C CA . ILE A 1 88 ? -3.403 -1.704 -8.809 1.00 97.00 88 ILE A CA 1
ATOM 696 C C . ILE A 1 88 ? -3.402 -2.350 -10.213 1.00 97.00 88 ILE A C 1
ATOM 698 O O . ILE A 1 88 ? -2.570 -2.012 -11.054 1.00 97.00 88 ILE A O 1
ATOM 702 N N . GLU A 1 89 ? -4.372 -3.222 -10.503 1.00 96.12 89 GLU A N 1
ATOM 703 C CA . GLU A 1 89 ? -4.539 -3.862 -11.815 1.00 96.12 89 GLU A CA 1
ATOM 704 C C . GLU A 1 89 ? -4.807 -2.850 -12.940 1.00 96.12 89 GLU A C 1
ATOM 706 O O . GLU A 1 89 ? -4.265 -3.011 -14.033 1.00 96.12 89 GLU A O 1
ATOM 711 N N . SER A 1 90 ? -5.608 -1.799 -12.713 1.00 95.88 90 SER A N 1
ATOM 712 C CA . SER A 1 90 ? -5.834 -0.786 -13.755 1.00 95.88 90 SER A CA 1
ATOM 713 C C . SER A 1 90 ? -4.550 -0.023 -14.072 1.00 95.88 90 SER A C 1
ATOM 715 O O . SER A 1 90 ? -4.225 0.151 -15.245 1.00 95.88 90 SER A O 1
ATOM 717 N N . PHE A 1 91 ? -3.761 0.327 -13.054 1.00 95.38 91 PHE A N 1
ATOM 718 C CA . PHE A 1 91 ? -2.454 0.955 -13.256 1.00 95.38 91 PHE A CA 1
ATOM 719 C C . PHE A 1 91 ? -1.468 0.052 -14.005 1.00 95.38 91 PHE A C 1
ATOM 721 O O . PHE A 1 91 ? -0.728 0.554 -14.843 1.00 95.38 91 PHE A O 1
ATOM 728 N N . TYR A 1 92 ? -1.490 -1.271 -13.804 1.00 94.44 92 TYR A N 1
ATOM 729 C CA . TYR A 1 92 ? -0.666 -2.179 -14.619 1.00 94.44 92 TYR A CA 1
ATOM 730 C C . TYR A 1 92 ? -1.040 -2.207 -16.096 1.00 94.44 92 TYR A C 1
ATOM 732 O O . TYR A 1 92 ? -0.195 -2.527 -16.931 1.00 94.44 92 TYR A O 1
ATOM 740 N N . ARG A 1 93 ? -2.297 -1.911 -16.429 1.00 93.81 93 ARG A N 1
ATOM 741 C CA . ARG A 1 93 ? -2.773 -1.930 -17.815 1.00 93.81 93 ARG A CA 1
ATOM 742 C C . ARG A 1 93 ? -2.530 -0.615 -18.535 1.00 93.81 93 ARG A C 1
ATOM 744 O O . ARG A 1 93 ? -2.252 -0.640 -19.731 1.00 93.81 93 ARG A O 1
ATOM 751 N N . THR A 1 94 ? -2.693 0.508 -17.842 1.00 92.81 94 THR A N 1
ATOM 752 C CA . THR A 1 94 ? -2.772 1.827 -18.490 1.00 92.81 94 THR A CA 1
ATOM 753 C C . THR A 1 94 ? -1.824 2.874 -17.922 1.00 92.81 94 THR A C 1
ATOM 755 O O . THR A 1 94 ? -1.669 3.918 -18.547 1.00 92.81 94 THR A O 1
ATOM 758 N N . GLY A 1 95 ? -1.214 2.630 -16.762 1.00 90.50 95 GLY A N 1
ATOM 759 C CA . GLY A 1 95 ? -0.357 3.590 -16.071 1.00 90.50 95 GLY A CA 1
ATOM 760 C C . GLY A 1 95 ? 1.131 3.270 -16.178 1.00 90.50 95 GLY A C 1
ATOM 761 O O . GLY A 1 95 ? 1.552 2.215 -16.659 1.00 90.50 95 GLY A O 1
ATOM 762 N N . THR A 1 96 ? 1.944 4.203 -15.695 1.00 91.44 96 THR A N 1
ATOM 763 C CA . THR A 1 96 ? 3.389 4.020 -15.527 1.00 91.44 96 THR A CA 1
ATOM 764 C C . THR A 1 96 ? 3.738 3.602 -14.097 1.00 91.44 96 THR A C 1
ATOM 766 O O . THR A 1 96 ? 2.988 3.848 -13.153 1.00 91.44 96 THR A O 1
ATOM 769 N N . GLN A 1 97 ? 4.912 2.988 -13.914 1.00 89.94 97 GLN A N 1
ATOM 770 C CA . GLN A 1 97 ? 5.395 2.592 -12.585 1.00 89.94 97 GLN A CA 1
ATOM 771 C C . GLN A 1 97 ? 5.459 3.779 -11.596 1.00 89.94 97 GLN A C 1
ATOM 773 O O . GLN A 1 97 ? 4.943 3.629 -10.491 1.00 89.94 97 GLN A O 1
ATOM 778 N N . PRO A 1 98 ? 6.002 4.964 -11.955 1.00 92.38 98 PRO A N 1
ATOM 779 C CA . PRO A 1 98 ? 6.038 6.098 -11.029 1.00 92.38 98 PRO A CA 1
ATOM 780 C C . PRO A 1 98 ? 4.648 6.622 -10.646 1.00 92.38 98 PRO A C 1
ATOM 782 O O . PRO A 1 98 ? 4.440 7.017 -9.502 1.00 92.38 98 PRO A O 1
ATOM 785 N N . GLU A 1 99 ? 3.688 6.613 -11.577 1.00 94.69 99 GLU A N 1
ATOM 786 C CA . GLU A 1 99 ? 2.300 6.997 -11.284 1.00 94.69 99 GLU A CA 1
ATOM 787 C C . GLU A 1 99 ? 1.659 6.022 -10.295 1.00 94.69 99 GLU A C 1
ATOM 789 O O . GLU A 1 99 ? 1.074 6.454 -9.301 1.00 94.69 99 GLU A O 1
ATOM 794 N N . LEU A 1 100 ? 1.826 4.715 -10.528 1.00 95.62 100 LEU A N 1
ATOM 795 C CA . LEU A 1 100 ? 1.352 3.682 -9.613 1.00 95.62 100 LEU A CA 1
ATOM 796 C C . LEU A 1 100 ? 1.968 3.855 -8.223 1.00 95.62 100 LEU A C 1
ATOM 798 O O . LEU A 1 100 ? 1.237 3.875 -7.241 1.00 95.62 100 LEU A O 1
ATOM 802 N N . GLU A 1 101 ? 3.287 4.018 -8.126 1.00 95.44 101 GLU A N 1
ATOM 803 C CA . GLU A 1 101 ? 3.981 4.198 -6.846 1.00 95.44 101 GLU A CA 1
ATOM 804 C C . GLU A 1 101 ? 3.516 5.460 -6.103 1.00 95.44 101 GLU A C 1
ATOM 806 O O . GLU A 1 101 ? 3.301 5.417 -4.890 1.00 95.44 101 GLU A O 1
ATOM 811 N N . ALA A 1 102 ? 3.284 6.570 -6.809 1.00 96.19 102 ALA A N 1
ATOM 812 C CA . ALA A 1 102 ? 2.796 7.811 -6.206 1.00 96.19 102 ALA A CA 1
ATOM 813 C C . ALA A 1 102 ? 1.368 7.675 -5.651 1.00 96.19 102 ALA A C 1
ATOM 815 O O . ALA A 1 102 ? 1.083 8.082 -4.514 1.00 96.19 102 ALA A O 1
ATOM 816 N N . VAL A 1 103 ? 0.464 7.086 -6.439 1.00 97.38 103 VAL A N 1
ATOM 817 C CA . VAL A 1 103 ? -0.931 6.861 -6.034 1.00 97.38 103 VAL A CA 1
ATOM 818 C C . VAL A 1 103 ? -0.996 5.827 -4.910 1.00 97.38 103 VAL A C 1
ATOM 820 O O . VAL A 1 103 ? -1.667 6.048 -3.902 1.00 97.38 103 VAL A O 1
ATOM 823 N N . TYR A 1 104 ? -0.225 4.748 -5.018 1.00 97.56 104 TYR A N 1
ATOM 824 C CA . TYR A 1 104 ? -0.119 3.709 -4.001 1.00 97.56 104 TYR A CA 1
ATOM 825 C C . TYR A 1 104 ? 0.448 4.231 -2.675 1.00 97.56 104 TYR A C 1
ATOM 827 O O . TYR A 1 104 ? -0.122 3.971 -1.617 1.00 97.56 1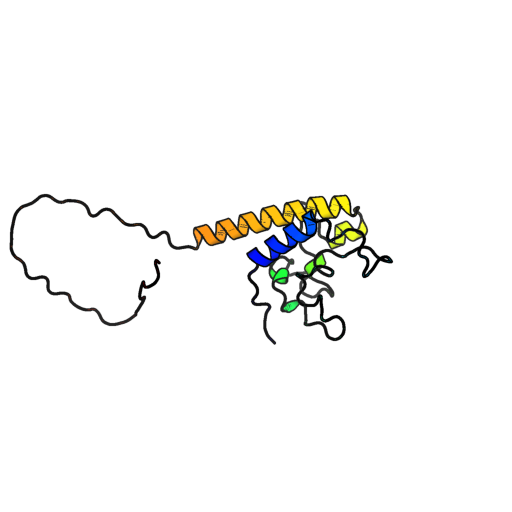04 TYR A O 1
ATOM 835 N N . GLY A 1 105 ? 1.506 5.046 -2.709 1.00 97.94 105 GLY A N 1
ATOM 836 C CA . GLY A 1 105 ? 2.055 5.680 -1.509 1.00 97.94 105 GLY A CA 1
ATOM 837 C C . GLY A 1 105 ? 1.066 6.636 -0.840 1.00 97.94 105 GLY A C 1
ATOM 838 O O . GLY A 1 105 ? 0.994 6.713 0.388 1.00 97.94 105 GLY A O 1
ATOM 839 N N . SER A 1 106 ? 0.256 7.340 -1.634 1.00 98.12 106 SER A N 1
ATOM 840 C CA . SER A 1 106 ? -0.821 8.192 -1.116 1.00 98.12 106 SER A CA 1
ATOM 841 C C . SER A 1 106 ? -1.927 7.367 -0.456 1.00 98.12 106 SER A C 1
ATOM 843 O O . SER A 1 106 ? -2.407 7.735 0.617 1.00 98.12 106 SER A O 1
ATOM 845 N N . TRP A 1 107 ? -2.292 6.235 -1.063 1.00 98.31 107 TRP A N 1
ATOM 846 C CA . TRP A 1 107 ? -3.251 5.284 -0.507 1.00 98.31 107 TRP A CA 1
ATOM 847 C C . TRP A 1 107 ? -2.757 4.657 0.804 1.00 98.31 107 TRP A C 1
ATOM 849 O O . TRP A 1 107 ? -3.521 4.591 1.768 1.00 98.31 107 TRP A O 1
ATOM 859 N N . LEU A 1 108 ? -1.480 4.263 0.883 1.00 98.38 108 LEU A N 1
ATOM 860 C CA . LEU A 1 108 ? -0.874 3.713 2.100 1.00 98.38 108 LEU A CA 1
ATOM 861 C C . LEU A 1 108 ? -0.953 4.707 3.259 1.00 98.38 108 LEU A C 1
ATOM 863 O O . LEU A 1 108 ? -1.457 4.361 4.325 1.00 98.38 108 LEU A O 1
ATOM 867 N N . ARG A 1 109 ? -0.535 5.961 3.042 1.00 98.56 109 ARG A N 1
ATOM 868 C CA . ARG A 1 109 ? -0.606 7.019 4.066 1.00 98.56 109 ARG A CA 1
ATOM 869 C C . ARG A 1 109 ? -2.027 7.245 4.576 1.00 98.56 109 ARG A C 1
ATOM 871 O O . ARG A 1 109 ? -2.236 7.306 5.783 1.00 98.56 109 ARG A O 1
ATOM 878 N N . GLN A 1 110 ? -2.999 7.339 3.668 1.00 98.00 110 GLN A N 1
ATOM 879 C CA . GLN A 1 110 ? -4.408 7.524 4.032 1.00 98.00 110 GLN A CA 1
ATOM 880 C C . GLN A 1 110 ? -4.958 6.322 4.808 1.00 98.00 110 GLN A C 1
ATOM 882 O O . GLN A 1 110 ? -5.652 6.492 5.809 1.00 98.00 110 GLN A O 1
ATOM 887 N N . SER A 1 111 ? -4.623 5.106 4.373 1.00 97.56 111 SER A N 1
ATOM 888 C CA . SER A 1 111 ? -5.071 3.868 5.016 1.00 97.56 111 SER A CA 1
ATOM 889 C C . SER A 1 111 ? -4.481 3.714 6.419 1.00 97.56 111 SER A C 1
ATOM 891 O O . SER A 1 111 ? -5.209 3.391 7.354 1.00 97.56 111 SER A O 1
ATOM 893 N N . ILE A 1 112 ? -3.190 4.013 6.586 1.00 98.19 112 ILE A N 1
ATOM 894 C CA . ILE A 1 112 ? -2.505 4.045 7.886 1.00 98.19 112 ILE A CA 1
ATOM 895 C C . ILE A 1 112 ? -3.172 5.066 8.810 1.00 98.19 112 ILE A C 1
ATOM 897 O O . ILE A 1 112 ? -3.581 4.706 9.910 1.00 98.19 112 ILE A O 1
ATOM 901 N N . GLN A 1 113 ? -3.357 6.307 8.349 1.00 98.00 113 GLN A N 1
ATOM 902 C CA . GLN A 1 113 ? -3.984 7.365 9.146 1.00 98.00 113 GLN A CA 1
ATOM 903 C C . GLN A 1 113 ? -5.398 6.978 9.604 1.00 98.00 113 GLN A C 1
ATOM 905 O O . GLN A 1 113 ? -5.768 7.211 10.756 1.00 98.00 113 GLN A O 1
ATOM 910 N N . LYS A 1 114 ? -6.188 6.367 8.715 1.00 96.62 114 LYS A N 1
ATOM 911 C CA . LYS A 1 114 ? -7.528 5.873 9.043 1.00 96.62 114 LYS A CA 1
ATOM 912 C C . LYS A 1 114 ? -7.479 4.808 10.143 1.00 96.62 114 LYS A C 1
ATOM 914 O O . LYS A 1 114 ? -8.198 4.930 11.129 1.00 96.62 114 LYS A O 1
ATOM 919 N N . LEU A 1 115 ? -6.612 3.805 10.002 1.00 96.50 115 LEU A N 1
ATOM 920 C CA . LEU A 1 115 ? -6.458 2.735 10.994 1.00 96.50 115 LEU A CA 1
ATOM 921 C C . LEU A 1 115 ? -5.956 3.261 12.348 1.00 96.50 115 LEU A C 1
ATOM 923 O O . LEU A 1 115 ? -6.378 2.777 13.396 1.00 96.50 115 LEU A O 1
ATOM 927 N N . GLU A 1 116 ? -5.063 4.251 12.348 1.00 96.81 116 GLU A N 1
ATOM 928 C CA . GLU A 1 116 ? -4.590 4.910 13.571 1.00 96.81 116 GLU A CA 1
ATOM 929 C C . GLU A 1 116 ? -5.720 5.642 14.298 1.00 96.81 116 GLU A C 1
ATOM 931 O O . GLU A 1 116 ? -5.845 5.511 15.518 1.00 96.81 116 GLU A O 1
ATOM 936 N N . LEU A 1 117 ? -6.565 6.367 13.556 1.00 96.00 117 LEU A N 1
ATOM 937 C CA . LEU A 1 117 ? -7.729 7.054 14.111 1.00 96.00 117 LEU A CA 1
ATOM 938 C C . LEU A 1 117 ? -8.738 6.058 14.694 1.00 96.00 117 LEU A C 1
ATOM 940 O O . LEU A 1 117 ? -9.130 6.200 15.850 1.00 96.00 117 LEU A O 1
ATOM 944 N N . GLU A 1 118 ? -9.086 5.010 13.942 1.00 94.00 118 GLU A N 1
ATOM 945 C CA . GLU A 1 118 ? -10.000 3.952 14.395 1.00 94.00 118 GLU A CA 1
ATOM 946 C C . GLU A 1 118 ? -9.508 3.297 15.699 1.00 94.00 118 GLU A C 1
ATOM 948 O O . GLU A 1 118 ? -10.288 3.065 16.624 1.00 94.00 118 GLU A O 1
ATOM 953 N N . ARG A 1 119 ? -8.195 3.055 15.829 1.00 93.81 119 ARG A N 1
ATOM 954 C CA . ARG A 1 119 ? -7.595 2.522 17.067 1.00 93.81 119 ARG A CA 1
ATOM 955 C C . ARG A 1 119 ? -7.608 3.522 18.219 1.00 93.81 119 ARG A C 1
ATOM 957 O O . ARG A 1 119 ? -7.792 3.119 19.367 1.00 93.81 119 ARG A O 1
ATOM 964 N N . ALA A 1 120 ? -7.387 4.805 17.942 1.00 91.81 120 ALA A N 1
ATOM 965 C CA . ALA A 1 120 ? -7.428 5.851 18.960 1.00 91.81 120 ALA A CA 1
ATOM 966 C C . ALA A 1 120 ? -8.844 6.034 19.530 1.00 91.81 120 ALA A C 1
ATOM 968 O O . ALA A 1 120 ? -8.989 6.236 20.735 1.00 91.81 120 ALA A O 1
ATOM 969 N N . GLU A 1 121 ? -9.868 5.918 18.682 1.00 90.56 121 GLU A N 1
ATOM 970 C CA . GLU A 1 121 ? -11.281 5.978 19.068 1.00 90.56 121 GLU A CA 1
ATOM 971 C C . GLU A 1 121 ? -11.742 4.716 19.809 1.00 90.56 121 GLU A C 1
ATOM 973 O O . GLU A 1 121 ? -12.495 4.809 20.778 1.00 90.56 121 GLU A O 1
ATOM 978 N N . ALA A 1 122 ? -11.258 3.538 19.400 1.00 84.56 122 ALA A N 1
ATOM 979 C CA . ALA A 1 122 ? -11.576 2.269 20.053 1.00 84.56 122 ALA A CA 1
ATOM 980 C C . ALA A 1 122 ? -10.902 2.099 21.426 1.00 84.56 122 ALA A C 1
ATOM 982 O O . ALA A 1 122 ? -11.365 1.302 22.246 1.00 84.56 122 ALA A O 1
ATOM 983 N N . ARG A 1 123 ? -9.811 2.828 21.703 1.00 77.56 123 ARG A N 1
ATOM 984 C CA . ARG A 1 123 ? -9.147 2.783 23.008 1.00 77.56 123 ARG A CA 1
ATOM 985 C C . ARG A 1 123 ? -10.021 3.514 24.034 1.00 77.56 123 ARG A C 1
ATOM 987 O O . ARG A 1 123 ? -10.210 4.725 23.900 1.00 77.56 123 ARG A O 1
ATOM 994 N N . PRO A 1 124 ? -10.537 2.837 25.079 1.00 63.22 124 PRO A N 1
ATOM 995 C CA . PRO A 1 124 ? -11.374 3.498 26.069 1.00 63.22 124 PRO A CA 1
ATOM 996 C C . PRO A 1 124 ? -10.582 4.646 26.697 1.00 63.22 124 PRO A C 1
ATOM 998 O O . PRO A 1 124 ? -9.509 4.442 27.271 1.00 63.22 124 PRO A O 1
ATOM 1001 N N . ARG A 1 125 ? -11.089 5.878 26.569 1.00 58.53 125 ARG A N 1
ATOM 1002 C CA . ARG A 1 125 ? -10.536 7.008 27.319 1.00 58.53 125 ARG A CA 1
ATOM 1003 C C . ARG A 1 125 ? -10.783 6.711 28.791 1.00 58.53 125 ARG A C 1
ATOM 1005 O O . ARG A 1 125 ? -11.925 6.745 29.240 1.00 58.53 125 ARG A O 1
ATOM 1012 N N . CYS A 1 126 ? -9.721 6.431 29.540 1.00 54.53 126 CYS A N 1
ATOM 1013 C CA . CYS A 1 126 ? -9.787 6.492 30.990 1.00 54.53 126 CYS A CA 1
ATOM 1014 C C . CYS A 1 126 ? -10.046 7.959 31.355 1.00 54.53 126 CYS A C 1
ATOM 1016 O O . CYS A 1 126 ? -9.159 8.807 31.250 1.00 54.53 126 CYS A O 1
ATOM 1018 N N . VAL A 1 127 ? -11.302 8.288 31.655 1.00 58.22 127 VAL A N 1
ATOM 1019 C CA . VAL A 1 127 ? -11.683 9.605 32.158 1.00 58.22 127 VAL A CA 1
ATOM 1020 C C . VAL A 1 127 ? -11.633 9.512 33.675 1.00 58.22 127 VAL A C 1
ATOM 1022 O O . VAL A 1 127 ? -12.556 8.990 34.295 1.00 58.22 127 VAL A O 1
ATOM 1025 N N . CYS A 1 128 ? -10.561 10.022 34.279 1.00 51.50 128 CYS A N 1
ATOM 1026 C CA . CYS A 1 128 ? -10.554 10.323 35.705 1.00 51.50 128 CYS A CA 1
ATOM 1027 C C . CYS A 1 128 ? -11.544 11.477 35.918 1.00 51.50 128 CYS A C 1
ATOM 1029 O O . CYS A 1 128 ? -11.236 12.624 35.589 1.00 51.50 128 CYS A O 1
ATOM 1031 N N . GLN A 1 129 ? -12.761 11.183 36.375 1.00 47.72 129 GLN A N 1
ATOM 1032 C CA . GLN A 1 129 ? -13.705 12.234 36.746 1.00 47.72 129 GLN A CA 1
ATOM 1033 C C . GLN A 1 129 ? -13.242 12.865 38.068 1.00 47.72 129 GLN A C 1
ATOM 1035 O O . GLN A 1 129 ? -12.989 12.124 39.017 1.00 47.72 129 GLN A O 1
ATOM 1040 N N . PRO A 1 130 ? -13.111 14.201 38.160 1.00 46.09 130 PRO A N 1
ATOM 1041 C CA . PRO A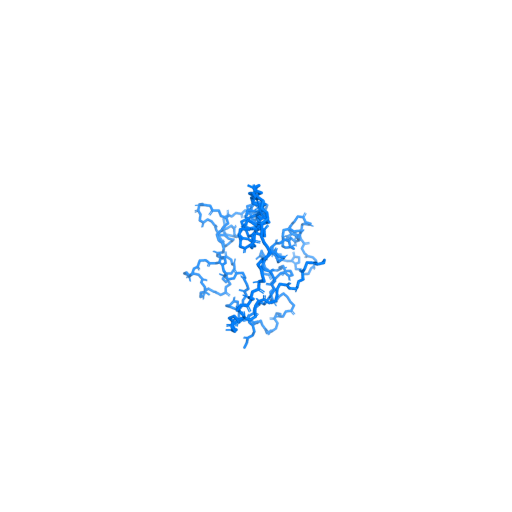 1 130 ? -12.843 14.853 39.431 1.00 46.09 130 PRO A CA 1
ATOM 1042 C C . PRO A 1 130 ? -14.103 14.777 40.295 1.00 46.09 130 PRO A C 1
ATOM 1044 O O . PRO A 1 130 ? -15.146 15.340 39.961 1.00 46.09 130 PRO A O 1
ATOM 1047 N N . GLU A 1 131 ? -14.001 14.053 41.402 1.00 44.53 131 GLU A N 1
ATOM 1048 C CA . GLU A 1 131 ? -15.034 13.957 42.423 1.00 44.53 131 GLU A CA 1
ATOM 1049 C C . GLU A 1 131 ? -15.401 15.345 42.973 1.00 44.53 131 GLU A C 1
ATOM 1051 O O . GLU A 1 131 ? -14.560 16.121 43.440 1.00 44.53 131 GLU A O 1
ATOM 1056 N N . ALA A 1 132 ? -16.685 15.683 42.836 1.00 40.78 132 ALA A N 1
ATOM 1057 C CA . ALA A 1 132 ? -17.254 16.942 43.277 1.00 40.78 132 ALA A CA 1
ATOM 1058 C C . ALA A 1 132 ? -17.112 17.058 44.799 1.00 40.78 132 ALA A C 1
ATOM 1060 O O . ALA A 1 132 ? -17.687 16.275 45.552 1.00 40.78 132 ALA A O 1
ATOM 1061 N N . LYS A 1 133 ? -16.355 18.057 45.256 1.00 47.06 133 LYS A N 1
ATOM 1062 C CA . LYS A 1 133 ? -16.309 18.436 46.668 1.00 47.06 133 LYS A CA 1
ATOM 1063 C C . LYS A 1 133 ? -17.682 18.975 47.065 1.00 47.06 133 LYS A C 1
ATOM 1065 O O . LYS A 1 133 ? -18.022 20.100 46.711 1.00 47.06 133 LYS A O 1
ATOM 1070 N N . SER A 1 134 ? -18.465 18.186 47.791 1.00 40.28 134 SER A N 1
ATOM 1071 C CA . SER A 1 134 ? -19.554 18.718 48.605 1.00 40.28 134 SER A CA 1
ATOM 1072 C C . SER A 1 134 ? -19.013 18.963 50.009 1.00 40.28 134 SER A C 1
ATOM 1074 O O . SER A 1 134 ? -18.858 18.030 50.797 1.00 40.28 134 SER A O 1
ATOM 1076 N N . ASP A 1 135 ? -18.704 20.224 50.301 1.00 42.94 135 ASP A N 1
ATOM 1077 C CA . ASP A 1 135 ? -18.661 20.730 51.667 1.00 42.94 135 ASP A CA 1
ATOM 1078 C C . ASP A 1 135 ? -19.993 20.399 52.347 1.00 42.94 135 ASP A C 1
ATOM 1080 O O . ASP A 1 135 ? -21.031 20.851 51.873 1.00 42.94 135 ASP A O 1
ATOM 1084 N N . LEU A 1 136 ? -19.974 19.602 53.419 1.00 42.53 136 LEU A N 1
ATOM 1085 C CA . LEU A 1 136 ? -20.902 19.682 54.552 1.00 42.53 136 LEU A CA 1
ATOM 1086 C C . LEU A 1 136 ? -20.497 18.680 55.639 1.00 42.53 136 LEU A C 1
ATOM 1088 O O . LEU A 1 136 ? -20.022 17.576 55.388 1.00 42.53 136 LEU A O 1
ATOM 1092 N N . ALA A 1 137 ? -20.626 19.163 56.865 1.00 42.06 137 ALA A N 1
ATOM 1093 C CA . ALA A 1 137 ? -20.051 18.640 58.085 1.00 42.06 137 ALA A CA 1
ATOM 1094 C C . ALA A 1 137 ? -20.559 17.248 58.502 1.00 42.06 137 ALA A C 1
ATOM 1096 O O . ALA A 1 137 ? -21.726 16.924 58.326 1.00 42.06 137 ALA A O 1
ATOM 1097 N N . GLY A 1 138 ? -19.636 16.504 59.124 1.00 46.56 138 GLY A N 1
ATOM 1098 C CA . GLY A 1 138 ? -19.809 15.471 60.151 1.00 46.56 138 GLY A CA 1
ATOM 1099 C C . GLY A 1 138 ? -21.053 14.586 60.136 1.00 46.56 138 GLY A C 1
ATOM 1100 O O . GLY A 1 138 ? -22.111 15.029 60.547 1.00 46.56 138 GLY A O 1
ATOM 1101 N N . ASP A 1 139 ? -20.863 13.289 59.886 1.00 36.94 139 ASP A N 1
ATOM 1102 C CA . ASP A 1 139 ? -21.315 12.251 60.822 1.00 36.94 139 ASP A CA 1
ATOM 1103 C C . ASP A 1 139 ? -20.625 10.911 60.515 1.00 36.94 139 ASP A C 1
ATOM 1105 O O . ASP A 1 139 ? -20.386 10.548 59.360 1.00 36.94 139 ASP A O 1
ATOM 1109 N N . ALA A 1 140 ? -20.277 10.170 61.562 1.00 49.62 140 ALA A N 1
ATOM 1110 C CA . ALA A 1 140 ? -19.607 8.883 61.474 1.00 49.62 140 ALA A CA 1
ATOM 1111 C C . ALA A 1 140 ? -20.590 7.806 60.994 1.00 49.62 140 ALA A C 1
ATOM 1113 O O . ALA A 1 140 ? -21.338 7.240 61.786 1.00 49.62 140 ALA A O 1
ATOM 1114 N N . THR A 1 141 ? -20.559 7.458 59.704 1.00 44.09 141 THR A N 1
ATOM 1115 C CA . THR A 1 141 ? -21.350 6.331 59.179 1.00 44.09 141 THR A CA 1
ATOM 1116 C C . THR A 1 141 ? -20.453 5.253 58.575 1.00 44.09 141 THR A C 1
ATOM 1118 O O . THR A 1 141 ? -19.830 5.426 57.528 1.00 44.09 141 THR A O 1
ATOM 1121 N N . ARG A 1 142 ? -20.409 4.103 59.263 1.00 44.03 142 ARG A N 1
ATOM 1122 C CA . ARG A 1 142 ? -19.858 2.821 58.793 1.00 44.03 142 ARG A CA 1
ATOM 1123 C C . ARG A 1 142 ? -20.288 2.544 57.351 1.00 44.03 142 ARG A C 1
ATOM 1125 O O . ARG A 1 142 ? -21.471 2.352 57.089 1.00 44.03 142 ARG A O 1
ATOM 1132 N N . HIS A 1 143 ? -19.324 2.446 56.443 1.00 42.16 143 HIS A N 1
ATOM 1133 C CA . HIS A 1 143 ? -19.576 1.999 55.078 1.00 42.16 143 HIS A CA 1
ATOM 1134 C C . HIS A 1 143 ? -19.636 0.469 55.049 1.00 42.16 143 HIS A C 1
ATOM 1136 O O . HIS A 1 143 ? -18.648 -0.221 55.296 1.00 42.16 143 HIS A O 1
ATOM 1142 N N . HIS A 1 144 ? -20.829 -0.058 54.785 1.00 40.19 144 HIS A N 1
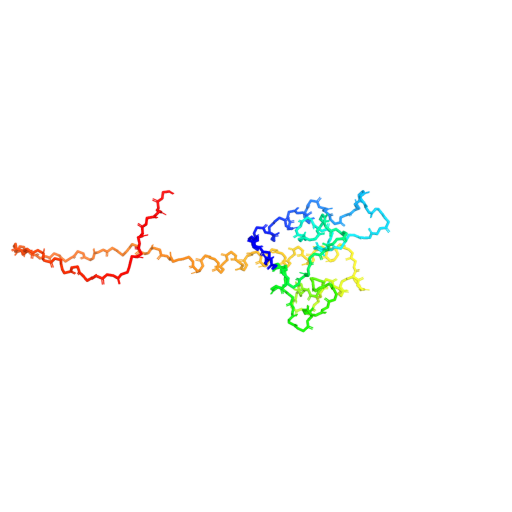ATOM 1143 C CA . HIS A 1 144 ? -21.052 -1.462 54.467 1.00 40.19 144 HIS A CA 1
ATOM 1144 C C . HIS A 1 144 ? -20.946 -1.609 52.942 1.00 40.19 144 HIS A C 1
ATOM 1146 O O . HIS A 1 144 ? -21.873 -1.251 52.219 1.00 40.19 144 HIS A O 1
ATOM 1152 N N . CYS A 1 145 ? -19.817 -2.114 52.440 1.00 38.94 145 CYS A N 1
ATOM 1153 C CA .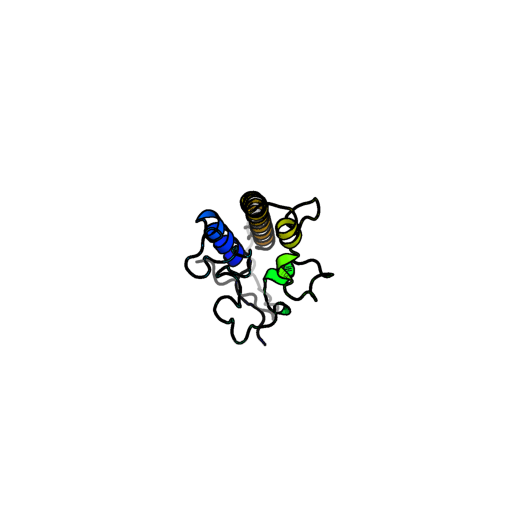 CYS A 1 145 ? -19.707 -2.522 51.040 1.00 38.94 145 CYS A CA 1
ATOM 1154 C C . CYS A 1 145 ? -20.499 -3.818 50.836 1.00 38.94 145 CYS A C 1
ATOM 1156 O O . CYS A 1 145 ? -20.096 -4.882 51.304 1.00 38.94 145 CYS A O 1
ATOM 1158 N N . HIS A 1 146 ? -21.623 -3.747 50.123 1.00 37.53 146 HIS A N 1
ATOM 1159 C CA . HIS A 1 146 ? -22.215 -4.936 49.520 1.00 37.53 146 HIS A CA 1
ATOM 1160 C C . HIS A 1 146 ? -21.386 -5.321 48.291 1.00 37.53 146 HIS A C 1
ATOM 1162 O O . HIS A 1 146 ? -21.529 -4.740 47.218 1.00 37.53 146 HIS A O 1
ATOM 1168 N N . SER A 1 147 ? -20.514 -6.318 48.462 1.00 41.00 147 SER A N 1
ATOM 1169 C CA . SER A 1 147 ? -19.907 -7.054 47.353 1.00 41.00 147 SER A CA 1
ATOM 1170 C C . SER A 1 147 ? -20.998 -7.768 46.553 1.00 41.00 147 SER A C 1
ATOM 1172 O O . SER A 1 147 ? -21.413 -8.880 46.884 1.00 41.00 147 SER A O 1
ATOM 1174 N N . GLY A 1 148 ? -21.450 -7.124 45.477 1.00 38.34 148 GLY A N 1
ATOM 1175 C CA . GLY A 1 148 ? -22.137 -7.773 44.368 1.00 38.34 148 GLY A CA 1
ATOM 1176 C C . GLY A 1 148 ? -21.141 -8.635 43.594 1.00 38.34 148 GLY A C 1
ATOM 1177 O O . GLY A 1 148 ? -20.205 -8.143 42.975 1.00 38.34 148 GLY A O 1
ATOM 1178 N N . LYS A 1 149 ? -21.324 -9.946 43.696 1.00 43.91 149 LYS A N 1
ATOM 1179 C CA . LYS A 1 149 ? -20.476 -11.002 43.145 1.00 43.91 149 LYS A CA 1
ATOM 1180 C C . LYS A 1 149 ? -20.574 -11.056 41.605 1.00 43.91 149 LYS A C 1
ATOM 1182 O O . LYS A 1 149 ? -21.675 -11.073 41.067 1.00 43.91 149 LYS A O 1
ATOM 1187 N N . ASN A 1 150 ? -19.417 -11.216 40.952 1.00 40.16 150 ASN A N 1
ATOM 1188 C CA . ASN A 1 150 ? -19.170 -11.755 39.598 1.00 40.16 150 ASN A CA 1
ATOM 1189 C C . ASN A 1 150 ? -19.397 -10.870 38.350 1.00 40.16 150 ASN A C 1
ATOM 1191 O O . ASN A 1 150 ? -20.413 -10.976 37.666 1.00 40.16 150 ASN A O 1
ATOM 1195 N N . ARG A 1 151 ? -18.326 -10.206 37.894 1.00 38.84 151 ARG A N 1
ATOM 1196 C CA . ARG A 1 151 ? -17.436 -10.713 36.820 1.00 38.84 151 ARG A CA 1
ATOM 1197 C C . ARG A 1 151 ? -16.206 -9.803 36.725 1.00 38.84 151 ARG A C 1
ATOM 1199 O O . ARG A 1 151 ? -16.345 -8.600 36.551 1.00 38.84 151 ARG A O 1
ATOM 1206 N N . GLY A 1 152 ? -15.026 -10.391 36.917 1.00 39.03 152 GLY A N 1
ATOM 1207 C CA . GLY A 1 152 ? -13.747 -9.689 36.955 1.00 39.03 152 GLY A CA 1
ATOM 1208 C C . GLY A 1 152 ? -13.417 -9.031 35.621 1.00 39.03 152 GLY A C 1
ATOM 1209 O O . GLY A 1 152 ? -13.210 -9.709 34.620 1.00 39.03 152 GLY A O 1
ATOM 1210 N N . HIS A 1 153 ? -13.360 -7.706 35.636 1.00 37.88 153 HIS A N 1
ATOM 1211 C CA . HIS A 1 153 ? -12.436 -6.948 34.809 1.00 37.88 153 HIS A CA 1
ATOM 1212 C C . HIS A 1 153 ? -11.412 -6.388 35.794 1.00 37.88 153 HIS A C 1
ATOM 1214 O O . HIS A 1 153 ? -11.633 -5.356 36.424 1.00 37.88 153 HIS A O 1
ATOM 1220 N N . GLU A 1 154 ? -10.345 -7.150 36.022 1.00 35.16 154 GLU A N 1
ATOM 1221 C CA . GLU A 1 154 ? -9.174 -6.638 36.720 1.00 35.16 154 GLU A CA 1
ATOM 1222 C C . GLU A 1 154 ? -8.522 -5.606 35.804 1.00 35.16 154 GLU A C 1
ATOM 1224 O O . GLU A 1 154 ? -7.908 -5.929 34.791 1.00 35.16 154 GLU A O 1
ATOM 1229 N N . CYS A 1 155 ? -8.718 -4.336 36.150 1.00 41.16 155 CYS A N 1
ATOM 1230 C CA . CYS A 1 155 ? -7.888 -3.239 35.687 1.00 41.16 155 CYS A CA 1
ATOM 1231 C C . CYS A 1 155 ? -6.500 -3.404 36.317 1.00 41.16 155 CYS A C 1
ATOM 1233 O O . CYS A 1 155 ? -6.192 -2.774 37.323 1.00 41.16 155 CYS A O 1
ATOM 1235 N N . HIS A 1 156 ? -5.684 -4.287 35.757 1.00 41.19 156 HIS A N 1
ATOM 1236 C CA . HIS A 1 156 ? -4.271 -4.412 36.077 1.00 41.19 156 HIS A CA 1
ATOM 1237 C C . HIS A 1 156 ? -3.519 -4.401 34.752 1.00 41.19 156 HIS A C 1
ATOM 1239 O O . HIS A 1 156 ? -3.499 -5.402 34.057 1.00 41.19 156 HIS A O 1
ATOM 1245 N N . ASP A 1 157 ? -3.057 -3.212 34.363 1.00 32.28 157 ASP A N 1
ATOM 1246 C CA . ASP A 1 157 ? -1.755 -2.956 33.729 1.00 32.28 157 ASP A CA 1
ATOM 1247 C C . ASP A 1 157 ? -1.749 -1.529 33.156 1.00 32.28 157 ASP A C 1
ATOM 1249 O O . ASP A 1 157 ? -1.903 -1.274 31.963 1.00 32.28 157 ASP A O 1
ATOM 1253 N N . CYS A 1 158 ? -1.598 -0.566 34.070 1.00 38.44 158 CYS A N 1
ATOM 1254 C CA . CYS A 1 158 ? -0.966 0.715 33.778 1.00 38.44 158 CYS A CA 1
ATOM 1255 C C . CYS A 1 158 ? 0.406 0.699 34.462 1.00 38.44 158 CYS A C 1
ATOM 1257 O O . CYS A 1 158 ? 0.513 1.118 35.616 1.00 38.44 158 CYS A O 1
ATOM 1259 N N . LEU A 1 159 ? 1.428 0.203 33.762 1.00 37.84 159 LEU A N 1
ATOM 1260 C CA . LEU A 1 159 ? 2.839 0.492 34.028 1.00 37.84 159 LEU A CA 1
ATOM 1261 C C . LEU A 1 159 ? 3.532 0.831 32.709 1.00 37.84 159 LEU A C 1
ATOM 1263 O O . LEU A 1 159 ? 3.299 0.099 31.723 1.00 37.84 159 LEU A O 1
#

Foldseek 3Di:
DAADPDDPLVLLVVLLVCLVVVVQPQDPVCNPDGDQRQVCDPSNPCNVPPPDGDQCLSYPLLVQFPPVQSPPPCRQQLRQLDPVSDGVVNCVVPNDPVVSSVSNSVSSVVVSVVVVVVVVVPPDPPDPDPDDDDDDDDDDDDDDDDPPDDDDPPPPDDD

Radius of gyration: 24.91 Å; chains: 1; bounding box: 40×45×80 Å

pLDDT: mean 81.07, std 21.39, range [32.28, 98.56]